Protein AF-A0A915E826-F1 (afdb_monomer_lite)

Organism: NCBI:txid166011

Secondary structure (DSSP, 8-state):
----EEPPHHHHTT--B-TTS-B-SSS-PPP---EES--PPP-STTPPP--S----S-S-----TT--HHHHHHHHHHHHHHHHHHHTTS-GGG--------SS--HHHHHHHHH-

Radius of gyration: 16.96 Å; chains: 1; bounding box: 41×41×36 Å

pLDDT: mean 70.07, std 10.96, range [29.59, 84.31]

Structure (mmCIF, N/CA/C/O backbone):
data_AF-A0A915E826-F1
#
_entry.id   AF-A0A915E826-F1
#
loop_
_atom_site.group_PDB
_atom_site.id
_atom_site.type_symbol
_atom_site.label_atom_id
_atom_site.label_alt_id
_atom_site.label_comp_id
_atom_site.label_asym_id
_atom_site.label_entity_id
_atom_site.label_seq_id
_atom_site.pdbx_PDB_ins_code
_atom_site.Cartn_x
_atom_site.Cartn_y
_atom_site.Cartn_z
_atom_site.occupancy
_atom_site.B_iso_or_equiv
_atom_site.auth_seq_id
_atom_site.auth_comp_id
_atom_site.auth_asym_id
_atom_site.auth_atom_id
_atom_site.pdbx_PDB_model_num
ATOM 1 N N . MET A 1 1 ? -15.838 -27.655 -3.872 1.00 32.34 1 MET A N 1
ATOM 2 C CA . MET A 1 1 ? -14.452 -27.169 -4.038 1.00 32.34 1 MET A CA 1
ATOM 3 C C . MET A 1 1 ? -14.547 -25.826 -4.749 1.00 32.34 1 MET A C 1
ATOM 5 O O . MET A 1 1 ? -14.553 -25.773 -5.967 1.00 32.34 1 MET A O 1
ATOM 9 N N . SER A 1 2 ? -14.856 -24.771 -3.996 1.00 29.59 2 SER A N 1
ATOM 10 C CA . SER A 1 2 ? -15.173 -23.443 -4.530 1.00 29.59 2 SER A CA 1
ATOM 11 C C . SER A 1 2 ? -13.877 -22.692 -4.825 1.00 29.59 2 SER A C 1
ATOM 13 O O . SER A 1 2 ? -13.168 -22.317 -3.892 1.00 29.59 2 SER A O 1
ATOM 15 N N . GLU A 1 3 ? -13.552 -22.513 -6.105 1.00 44.75 3 GLU A N 1
ATOM 16 C CA . GLU A 1 3 ? -12.422 -21.686 -6.533 1.00 44.75 3 GLU A CA 1
ATOM 17 C C . GLU A 1 3 ? -12.616 -20.257 -5.992 1.00 44.75 3 GLU A C 1
ATOM 19 O O . GLU A 1 3 ? -13.632 -19.613 -6.259 1.00 44.75 3 GLU A O 1
ATOM 24 N N . LEU A 1 4 ? -11.663 -19.768 -5.191 1.00 49.94 4 LEU A N 1
ATOM 25 C CA . LEU A 1 4 ? -11.646 -18.381 -4.730 1.00 49.94 4 LEU A CA 1
ATOM 26 C C . LEU A 1 4 ? -11.562 -17.455 -5.954 1.00 49.94 4 LEU A C 1
ATOM 28 O O . LEU A 1 4 ? -10.592 -17.508 -6.710 1.00 49.94 4 LEU A O 1
ATOM 32 N N . CYS A 1 5 ? -12.586 -16.623 -6.143 1.00 49.25 5 CYS A N 1
ATOM 33 C CA . CYS A 1 5 ? -12.652 -15.611 -7.193 1.00 49.25 5 CYS A CA 1
ATOM 34 C C . CYS A 1 5 ? -12.432 -14.224 -6.590 1.00 49.25 5 CYS A C 1
ATOM 36 O O . CYS A 1 5 ? -13.205 -13.800 -5.736 1.00 49.25 5 CYS A O 1
ATOM 38 N N . LEU A 1 6 ? -11.400 -13.512 -7.046 1.00 58.00 6 LEU A N 1
ATOM 39 C CA . LEU A 1 6 ? -11.153 -12.111 -6.687 1.00 58.00 6 LEU A CA 1
ATOM 40 C C . LEU A 1 6 ? -11.732 -11.172 -7.749 1.00 58.00 6 LEU A C 1
ATOM 42 O O . LEU A 1 6 ? -11.615 -11.463 -8.936 1.00 58.00 6 LEU A O 1
ATOM 46 N N . CYS A 1 7 ? -12.311 -10.051 -7.303 1.00 57.44 7 CYS A N 1
ATOM 47 C CA . CYS A 1 7 ? -12.860 -8.972 -8.132 1.00 57.44 7 CYS A CA 1
ATOM 48 C C . CYS A 1 7 ? -11.803 -8.327 -9.057 1.00 57.44 7 CYS A C 1
ATOM 50 O O . CYS A 1 7 ? -10.611 -8.320 -8.748 1.00 57.44 7 CYS A O 1
ATOM 52 N N . CYS A 1 8 ? -12.243 -7.719 -10.168 1.00 59.91 8 CYS A N 1
ATOM 53 C CA . CYS A 1 8 ? -11.357 -7.024 -11.109 1.00 59.91 8 CYS A CA 1
ATOM 54 C C . CYS A 1 8 ? -10.605 -5.868 -10.429 1.00 59.91 8 CYS A C 1
ATOM 56 O O . CYS A 1 8 ? -11.210 -4.996 -9.801 1.00 59.91 8 CYS A O 1
ATOM 58 N N . TRP A 1 9 ? -9.277 -5.847 -10.591 1.00 59.69 9 TRP A N 1
ATOM 59 C CA . TRP A 1 9 ? -8.369 -4.945 -9.874 1.00 59.69 9 TRP A CA 1
ATOM 60 C C . TRP A 1 9 ? -8.685 -3.458 -10.084 1.00 59.69 9 TRP A C 1
ATOM 62 O O . TRP A 1 9 ? -8.557 -2.664 -9.155 1.00 59.69 9 TRP A O 1
ATOM 72 N N . ARG A 1 10 ? -9.178 -3.082 -11.270 1.00 69.31 10 ARG A N 1
ATOM 73 C CA . ARG A 1 10 ? -9.495 -1.688 -11.612 1.00 69.31 10 ARG A CA 1
ATOM 74 C C . ARG A 1 10 ? -10.655 -1.130 -10.783 1.00 69.31 10 ARG A C 1
ATOM 76 O O . ARG A 1 10 ? -10.676 0.049 -10.460 1.00 69.31 10 ARG A O 1
ATOM 83 N N . SER A 1 11 ? -11.598 -1.984 -10.386 1.00 70.62 11 SER A N 1
ATOM 84 C CA . SER A 1 11 ? -12.740 -1.608 -9.542 1.00 70.62 11 SER A CA 1
ATOM 85 C C . SER A 1 11 ? -12.407 -1.578 -8.045 1.00 70.62 11 SER A C 1
ATOM 87 O O . SER A 1 11 ? -13.208 -1.065 -7.258 1.00 70.62 11 SER A O 1
ATOM 89 N N . LEU A 1 12 ? -11.252 -2.130 -7.658 1.00 72.81 12 LEU A N 1
ATOM 90 C CA . LEU A 1 12 ? -10.749 -2.191 -6.281 1.00 72.81 12 LEU A CA 1
ATOM 91 C C . LEU A 1 12 ? -9.830 -1.015 -5.928 1.00 72.81 12 LEU A C 1
ATOM 93 O O . LEU A 1 12 ? -9.495 -0.839 -4.757 1.00 72.81 12 LEU A O 1
ATOM 97 N N . LEU A 1 13 ? -9.430 -0.206 -6.913 1.00 75.62 13 LEU A N 1
ATOM 98 C CA . LEU A 1 13 ? -8.627 0.993 -6.691 1.00 75.62 13 LEU A CA 1
ATOM 99 C C . LEU A 1 13 ? -9.317 1.921 -5.680 1.00 75.62 13 LEU A C 1
ATOM 101 O O . LEU A 1 13 ? -10.495 2.247 -5.817 1.00 75.62 13 LEU A O 1
ATOM 105 N N . GLY A 1 14 ? -8.582 2.314 -4.637 1.00 76.19 14 GLY A N 1
ATOM 106 C CA . GLY A 1 14 ? -9.081 3.197 -3.576 1.00 76.19 14 GLY A CA 1
ATOM 107 C C . GLY A 1 14 ? -10.098 2.566 -2.614 1.00 76.19 14 GLY A C 1
ATOM 108 O O . GLY A 1 14 ? -10.641 3.276 -1.765 1.00 76.19 14 GLY A O 1
ATOM 109 N N . ARG A 1 15 ? -10.361 1.256 -2.720 1.00 81.25 15 ARG A N 1
ATOM 110 C CA . ARG A 1 15 ? -11.246 0.524 -1.806 1.00 81.25 15 ARG A CA 1
ATOM 111 C C . ARG A 1 15 ? -10.464 -0.319 -0.814 1.00 81.25 15 ARG A C 1
ATOM 113 O O . ARG A 1 15 ? -9.344 -0.756 -1.075 1.00 81.25 15 ARG A O 1
ATOM 120 N N . VAL A 1 16 ? -11.103 -0.607 0.314 1.00 80.81 16 VAL A N 1
ATOM 121 C CA . VAL A 1 16 ? -10.589 -1.563 1.298 1.00 80.81 16 VAL A CA 1
ATOM 122 C C . VAL A 1 16 ? -11.358 -2.861 1.140 1.00 80.81 16 VAL A C 1
ATOM 124 O O . VAL A 1 16 ? -12.579 -2.880 1.297 1.00 80.81 16 VAL A O 1
ATOM 127 N N . VAL A 1 17 ? -10.648 -3.945 0.832 1.00 79.88 17 VAL A N 1
ATOM 128 C CA . VAL A 1 17 ? -11.252 -5.259 0.592 1.00 79.88 17 VAL A CA 1
ATOM 129 C C . VAL A 1 17 ? -10.645 -6.340 1.470 1.00 79.88 17 VAL A C 1
ATOM 131 O O . VAL A 1 17 ? -9.460 -6.306 1.805 1.00 79.88 17 VAL A O 1
ATOM 134 N N . ASP A 1 18 ? -11.480 -7.306 1.837 1.00 80.75 18 ASP A N 1
ATOM 135 C CA . ASP A 1 18 ? -11.055 -8.528 2.512 1.00 80.75 18 ASP A CA 1
ATOM 136 C C . ASP A 1 18 ? -10.368 -9.504 1.533 1.00 80.75 18 ASP A C 1
ATOM 138 O O . ASP A 1 18 ? -10.412 -9.332 0.314 1.00 80.75 18 ASP A O 1
ATOM 142 N N . ALA A 1 19 ? -9.755 -10.567 2.057 1.00 73.81 19 ALA A N 1
ATOM 143 C CA . ALA A 1 19 ? -9.079 -11.613 1.291 1.00 73.81 19 ALA A CA 1
ATOM 144 C C . ALA A 1 19 ? -9.983 -12.313 0.257 1.00 73.81 19 ALA A C 1
ATOM 146 O O . ALA A 1 19 ? -9.476 -12.870 -0.714 1.00 73.81 19 ALA A O 1
ATOM 147 N N . LEU A 1 20 ? -11.304 -12.270 0.456 1.00 71.00 20 LEU A N 1
ATOM 148 C CA . LEU A 1 20 ? -12.313 -12.798 -0.467 1.00 71.00 20 LEU A CA 1
ATOM 149 C C . LEU A 1 20 ? -12.776 -11.776 -1.522 1.00 71.00 20 LEU A C 1
ATOM 151 O O . LEU A 1 20 ? -13.649 -12.082 -2.324 1.00 71.00 20 LEU A O 1
ATOM 155 N N . GLY A 1 21 ? -12.238 -10.552 -1.517 1.00 70.75 21 GLY A N 1
ATOM 156 C CA . GLY A 1 21 ? -12.641 -9.481 -2.436 1.00 70.75 21 GLY A CA 1
ATOM 157 C C . GLY A 1 21 ? -13.907 -8.724 -2.023 1.00 70.75 21 GLY A C 1
ATOM 158 O O . GLY A 1 21 ? -14.370 -7.865 -2.773 1.00 70.75 21 GLY A O 1
ATOM 159 N N . ASN A 1 22 ? -14.451 -9.000 -0.835 1.00 77.00 22 ASN A N 1
ATOM 160 C CA . ASN A 1 22 ? -15.600 -8.276 -0.293 1.00 77.00 22 ASN A CA 1
ATOM 161 C C . ASN A 1 22 ? -15.167 -6.888 0.215 1.00 77.00 22 ASN A C 1
ATOM 163 O O . ASN A 1 22 ? -14.225 -6.814 1.014 1.00 77.00 22 ASN A O 1
ATOM 167 N N . PRO A 1 23 ? -15.829 -5.796 -0.208 1.00 77.06 23 PRO A N 1
ATOM 168 C CA . PRO A 1 23 ? -15.526 -4.459 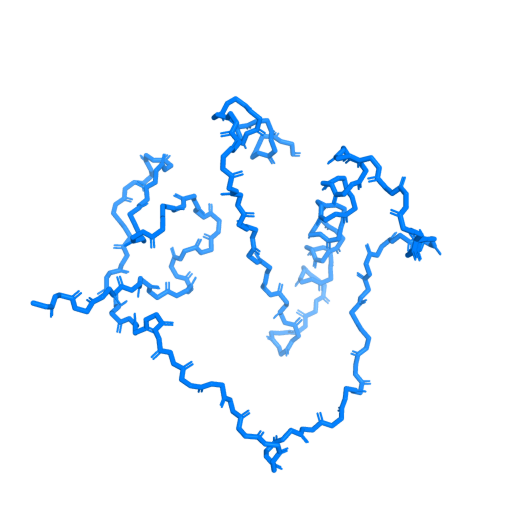0.287 1.00 77.06 23 PRO A CA 1
ATOM 169 C C . PRO A 1 23 ? -15.915 -4.321 1.764 1.00 77.06 23 PRO A C 1
ATOM 171 O O . PRO A 1 23 ? -17.028 -4.660 2.159 1.00 77.06 23 PRO A O 1
ATOM 174 N N . ILE A 1 24 ? -14.989 -3.813 2.580 1.00 81.00 24 ILE A N 1
ATOM 175 C CA . ILE A 1 24 ? -15.192 -3.528 4.014 1.00 81.00 24 ILE A CA 1
ATOM 176 C C . ILE A 1 24 ? -15.269 -2.021 4.304 1.00 81.00 24 ILE A C 1
ATOM 178 O O . ILE A 1 24 ? -15.328 -1.610 5.459 1.00 81.00 24 ILE A O 1
ATOM 182 N N . ASP A 1 25 ? -15.255 -1.201 3.254 1.00 74.75 25 ASP A N 1
ATOM 183 C CA . ASP A 1 25 ? -15.243 0.262 3.294 1.00 74.75 25 ASP A CA 1
ATOM 184 C C . ASP A 1 25 ? -16.643 0.897 3.380 1.00 74.75 25 ASP A C 1
ATOM 186 O O . ASP A 1 25 ? -16.751 2.109 3.547 1.00 74.75 25 ASP A O 1
ATOM 190 N N . GLY A 1 26 ? -17.717 0.105 3.275 1.00 73.44 26 GLY A N 1
ATOM 191 C CA . GLY A 1 26 ? -19.100 0.592 3.348 1.00 73.44 26 GLY A CA 1
ATOM 192 C C . GLY A 1 26 ? -19.543 1.436 2.144 1.00 73.44 26 GLY A C 1
ATOM 193 O O . GLY A 1 26 ? -20.635 1.996 2.169 1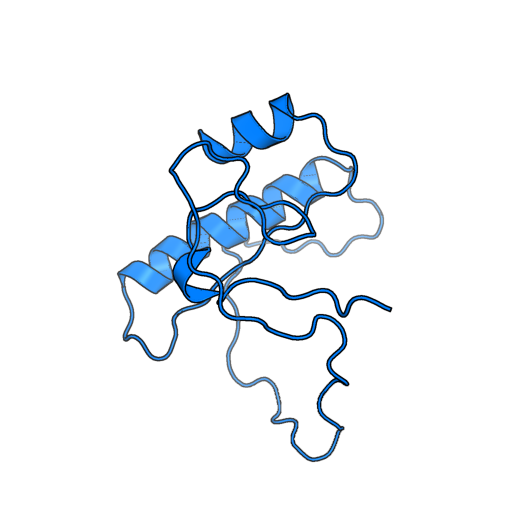.00 73.44 26 GLY A O 1
ATOM 194 N N . LYS A 1 27 ? -18.736 1.515 1.075 1.00 71.94 27 LYS A N 1
ATOM 195 C CA . LYS A 1 27 ? -18.967 2.367 -0.111 1.00 71.94 27 LYS A CA 1
ATOM 196 C C . LYS A 1 27 ? -19.758 1.671 -1.240 1.00 71.94 27 LYS A C 1
ATOM 198 O O . LYS A 1 27 ? -19.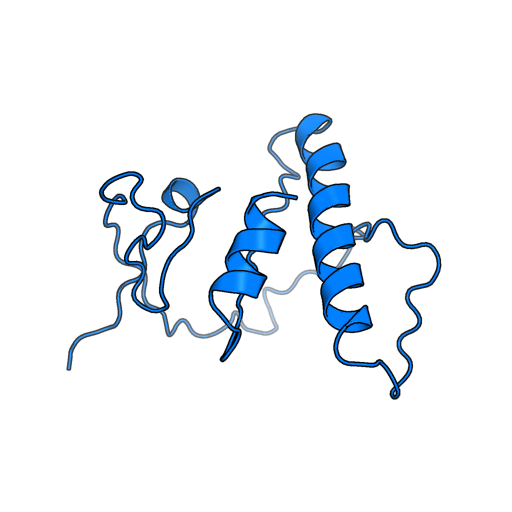705 2.103 -2.389 1.00 71.94 27 LYS A O 1
ATOM 203 N N . GLY A 1 28 ? -20.497 0.601 -0.929 1.00 67.88 28 GLY A N 1
ATOM 204 C CA . GLY A 1 28 ? -21.319 -0.170 -1.880 1.00 67.88 28 GLY A CA 1
ATOM 205 C C . GLY A 1 28 ? -20.608 -1.369 -2.530 1.00 67.88 28 GLY A C 1
ATOM 206 O O . GLY A 1 28 ? -19.416 -1.597 -2.318 1.00 67.88 28 GLY A O 1
ATOM 207 N N . SER A 1 29 ? -21.342 -2.169 -3.318 1.00 63.84 29 SER A N 1
ATOM 208 C CA . SER A 1 29 ? -20.823 -3.412 -3.916 1.00 63.84 29 SER A CA 1
ATOM 209 C C . SER A 1 29 ? -19.760 -3.149 -4.991 1.00 63.84 29 SER A C 1
ATOM 211 O O . SER A 1 29 ? -19.897 -2.249 -5.822 1.00 63.84 29 SER A O 1
ATOM 213 N N . GLY A 1 30 ? -18.687 -3.942 -4.986 1.00 60.81 30 GLY A N 1
ATOM 214 C CA . GLY A 1 30 ? -17.678 -3.955 -6.049 1.00 60.81 30 GLY A CA 1
ATOM 215 C C . GLY A 1 30 ? -18.135 -4.793 -7.247 1.00 60.81 30 GLY A C 1
ATOM 216 O O . GLY A 1 30 ? -18.912 -5.728 -7.090 1.00 60.81 30 GLY A O 1
ATOM 217 N N . TYR A 1 31 ? -17.660 -4.467 -8.451 1.00 57.16 31 TYR A N 1
ATOM 218 C CA . TYR A 1 31 ? -17.941 -5.265 -9.648 1.00 57.16 31 TYR A CA 1
ATOM 219 C C . TYR A 1 31 ? -17.291 -6.655 -9.546 1.00 57.16 31 TYR A C 1
ATOM 221 O O . TYR A 1 31 ? -16.083 -6.778 -9.325 1.00 57.16 31 TYR A O 1
ATOM 229 N N . HIS A 1 32 ? -18.094 -7.701 -9.747 1.00 58.81 32 HIS A N 1
ATOM 230 C CA . HIS A 1 32 ? -17.670 -9.096 -9.667 1.00 58.81 32 HIS A CA 1
ATOM 231 C C . HIS A 1 32 ? -17.218 -9.603 -11.039 1.00 58.81 32 HIS A C 1
ATOM 233 O O . HIS A 1 32 ? -18.003 -10.124 -11.824 1.00 58.81 32 HIS A O 1
ATOM 239 N N . GLN A 1 33 ? -15.930 -9.459 -11.331 1.00 59.84 33 GLN A N 1
ATOM 240 C CA . GLN A 1 33 ? -15.263 -10.282 -12.339 1.00 59.84 33 GLN A CA 1
ATOM 241 C C . GLN A 1 33 ? -14.349 -11.250 -11.606 1.00 59.84 33 GLN A C 1
ATOM 243 O O . GLN A 1 33 ? -13.576 -10.823 -10.760 1.00 59.84 33 GLN A O 1
ATOM 248 N N . ALA A 1 34 ? -14.486 -12.534 -11.909 1.00 64.19 34 ALA A N 1
ATOM 249 C CA . ALA A 1 34 ? -13.810 -13.627 -11.235 1.00 64.19 34 ALA A CA 1
ATOM 250 C C . ALA A 1 34 ? -12.400 -13.851 -11.801 1.00 64.19 34 ALA A C 1
ATOM 252 O O . ALA A 1 34 ? -12.255 -14.321 -12.928 1.00 64.19 34 ALA A O 1
ATOM 253 N N . PHE A 1 35 ? -11.365 -13.565 -11.009 1.00 66.44 35 PHE A N 1
ATOM 254 C CA . PHE A 1 35 ? -10.000 -14.026 -11.271 1.00 66.44 35 PHE A CA 1
ATOM 255 C C . PHE A 1 35 ? -9.586 -15.122 -10.290 1.00 66.44 35 PHE A C 1
ATOM 257 O O . PHE A 1 35 ? -9.852 -15.032 -9.090 1.00 66.44 35 PHE A O 1
ATOM 264 N N . ARG A 1 36 ? -8.891 -16.142 -10.806 1.00 69.25 36 ARG A N 1
ATOM 265 C CA . ARG A 1 36 ? -8.309 -17.217 -9.993 1.00 69.25 36 ARG A CA 1
ATOM 266 C C . ARG A 1 36 ? -7.158 -16.671 -9.149 1.00 69.25 36 ARG A C 1
ATOM 268 O O . ARG A 1 36 ? -6.270 -16.011 -9.680 1.00 69.25 36 ARG A O 1
ATOM 275 N N . VAL A 1 37 ? -7.159 -16.977 -7.850 1.00 71.81 37 VAL A N 1
ATOM 276 C CA . VAL A 1 37 ? -6.068 -16.593 -6.929 1.00 71.81 37 VAL A CA 1
ATOM 277 C C . VAL A 1 37 ? -4.790 -17.388 -7.209 1.00 71.81 37 VAL A C 1
ATOM 279 O O . VAL A 1 37 ? -3.683 -16.864 -7.102 1.00 71.81 37 VAL A O 1
ATOM 282 N N . GLU A 1 38 ? -4.936 -18.652 -7.598 1.00 73.81 38 GLU A N 1
ATOM 283 C CA . GLU A 1 38 ? -3.820 -19.553 -7.872 1.00 73.81 38 GLU A CA 1
ATOM 284 C C . GLU A 1 38 ? -3.489 -19.550 -9.368 1.00 73.81 38 GLU A C 1
ATOM 286 O O . GLU A 1 38 ? -3.949 -20.391 -10.139 1.00 73.81 38 GLU A O 1
ATOM 291 N N . VAL A 1 39 ? -2.688 -18.572 -9.794 1.00 78.44 39 VAL A N 1
ATOM 292 C CA . VAL A 1 39 ? -2.107 -18.535 -11.143 1.00 78.44 39 VAL A CA 1
ATOM 293 C C . VAL A 1 39 ? -0.626 -18.872 -11.045 1.00 78.44 39 VAL A C 1
ATOM 295 O O . VAL A 1 39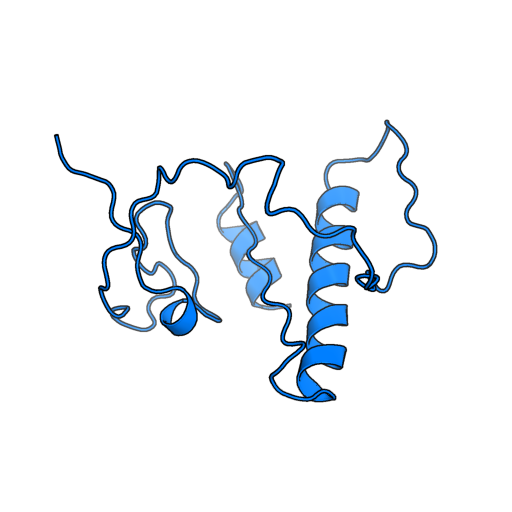 ? 0.118 -18.266 -10.273 1.00 78.44 39 VAL A O 1
ATOM 298 N N . LYS A 1 40 ? -0.177 -19.850 -11.838 1.00 76.31 40 LYS A N 1
ATOM 299 C CA . LYS A 1 40 ? 1.242 -20.210 -11.902 1.00 76.31 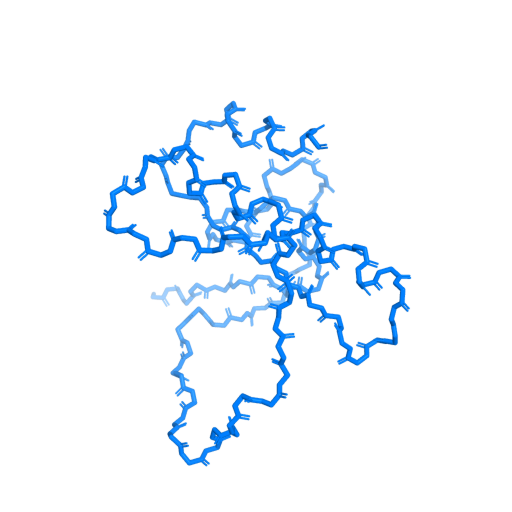40 LYS A CA 1
ATOM 300 C C . LYS A 1 40 ? 2.038 -19.019 -12.439 1.00 76.31 40 LYS A C 1
ATOM 302 O O . LYS A 1 40 ? 1.704 -18.466 -13.484 1.00 76.31 40 LYS A O 1
ATOM 307 N N . ALA A 1 41 ? 3.094 -18.639 -11.722 1.00 77.06 41 ALA A N 1
ATOM 308 C CA . ALA A 1 41 ? 3.962 -17.540 -12.125 1.00 77.06 41 ALA A CA 1
ATOM 309 C C . ALA A 1 41 ? 4.557 -17.775 -13.531 1.00 77.06 41 ALA A C 1
ATOM 311 O O . ALA A 1 41 ? 4.828 -18.927 -13.896 1.00 77.06 41 ALA A O 1
ATOM 312 N N . PRO A 1 42 ? 4.811 -16.705 -14.307 1.00 77.56 42 PRO A N 1
ATOM 313 C CA . PRO A 1 42 ? 5.446 -16.825 -15.612 1.00 77.56 42 PRO A CA 1
ATOM 314 C C . PRO A 1 42 ? 6.837 -17.460 -15.476 1.00 77.56 42 PRO A C 1
ATOM 316 O O . PRO A 1 42 ? 7.597 -17.160 -14.541 1.00 77.56 42 PRO A O 1
ATOM 319 N N . GLY A 1 43 ? 7.153 -18.351 -16.422 1.00 79.06 43 GLY A N 1
ATOM 320 C CA . GLY A 1 43 ? 8.436 -19.052 -16.500 1.00 79.06 43 GLY A CA 1
ATOM 321 C C . GLY A 1 43 ? 9.630 -18.105 -16.672 1.00 79.06 43 GLY A C 1
ATOM 322 O O . GLY A 1 43 ? 9.482 -16.886 -16.708 1.00 79.06 43 GLY A O 1
ATOM 323 N N . ILE A 1 44 ? 10.839 -18.658 -16.774 1.00 76.06 44 ILE A N 1
ATOM 324 C CA . ILE A 1 44 ? 12.078 -17.862 -16.883 1.00 76.06 44 ILE A CA 1
ATOM 325 C C . ILE A 1 44 ? 12.208 -17.209 -18.270 1.00 76.06 44 ILE A C 1
ATOM 327 O O . ILE A 1 44 ? 12.593 -16.050 -18.365 1.00 76.06 44 ILE A O 1
ATOM 331 N N . ILE A 1 45 ? 11.820 -17.926 -19.329 1.00 76.31 45 ILE A N 1
ATOM 332 C CA . ILE A 1 45 ? 11.972 -17.520 -20.738 1.00 76.31 45 ILE A CA 1
ATOM 333 C C . ILE A 1 45 ? 11.295 -16.171 -21.080 1.00 76.31 45 ILE A C 1
ATOM 335 O O . ILE A 1 45 ? 11.932 -15.365 -21.751 1.00 76.31 45 ILE A O 1
ATOM 339 N N . PRO A 1 46 ? 10.062 -15.854 -20.627 1.00 81.56 46 PRO A N 1
ATOM 340 C CA . PRO A 1 46 ? 9.425 -14.567 -20.934 1.00 81.56 46 PRO A CA 1
ATOM 341 C C . PRO A 1 46 ? 9.903 -13.383 -20.072 1.00 81.56 46 PRO A C 1
ATOM 343 O O . PRO A 1 46 ? 9.353 -12.289 -20.195 1.00 81.56 46 PRO A O 1
ATOM 346 N N . ARG A 1 47 ? 10.870 -13.558 -19.160 1.00 80.12 47 ARG A N 1
ATOM 347 C CA . ARG A 1 47 ? 11.303 -12.467 -18.272 1.00 80.12 47 ARG A CA 1
ATOM 348 C C . ARG A 1 47 ? 12.247 -11.525 -19.009 1.00 80.12 47 ARG A C 1
ATOM 350 O O . ARG A 1 47 ? 13.341 -11.908 -19.406 1.00 80.12 47 ARG A O 1
ATOM 357 N N . ILE A 1 48 ? 11.845 -10.266 -19.126 1.00 78.56 48 ILE A N 1
ATOM 358 C CA . ILE A 1 48 ? 12.747 -9.175 -19.498 1.00 78.56 48 ILE A CA 1
ATOM 359 C C . ILE A 1 48 ? 13.537 -8.711 -18.268 1.00 78.56 48 ILE A C 1
ATOM 361 O O . ILE A 1 48 ? 13.027 -8.724 -17.147 1.00 78.56 48 ILE A O 1
ATOM 365 N N . GLY A 1 49 ? 14.793 -8.304 -18.469 1.00 73.69 49 GLY A N 1
ATOM 366 C CA . GLY A 1 49 ? 15.584 -7.670 -17.412 1.00 73.69 49 GLY A CA 1
ATOM 367 C C . GLY A 1 49 ? 14.933 -6.367 -16.937 1.00 73.69 49 GLY A C 1
ATOM 368 O O . GLY A 1 49 ? 14.335 -5.647 -17.738 1.00 73.69 49 GLY A O 1
ATOM 369 N N . VAL A 1 50 ? 15.051 -6.059 -15.643 1.00 76.69 50 VAL A N 1
ATOM 370 C CA . VAL A 1 50 ? 14.525 -4.814 -15.061 1.00 76.69 50 VAL A CA 1
ATOM 371 C C . VAL A 1 50 ? 15.319 -3.636 -15.630 1.00 76.69 50 VAL A C 1
ATOM 373 O O . VAL A 1 50 ? 16.508 -3.504 -15.354 1.00 76.69 50 VAL A O 1
ATOM 376 N N . ARG A 1 51 ? 14.677 -2.805 -16.458 1.00 77.25 51 ARG A N 1
ATOM 377 C CA . ARG A 1 51 ? 15.300 -1.628 -17.098 1.00 77.25 51 ARG A CA 1
ATOM 378 C C . ARG A 1 51 ? 14.859 -0.299 -16.493 1.00 77.25 51 ARG A C 1
ATOM 380 O O . ARG A 1 51 ? 15.494 0.717 -16.750 1.00 77.25 51 ARG A O 1
ATOM 387 N N . GLU A 1 52 ? 13.797 -0.304 -15.695 1.00 78.69 52 GLU A N 1
ATOM 388 C CA . GLU A 1 52 ? 13.197 0.909 -15.147 1.00 78.69 52 GLU A CA 1
ATOM 389 C C . GLU A 1 52 ? 13.260 0.891 -13.614 1.00 78.69 52 GLU A C 1
ATOM 391 O O . GLU A 1 52 ? 12.808 -0.078 -12.995 1.00 78.69 52 GLU A O 1
ATOM 396 N N . PRO A 1 53 ? 13.839 1.927 -12.981 1.00 76.12 53 PRO A N 1
ATOM 397 C CA . PRO A 1 53 ? 13.882 2.020 -11.531 1.00 76.12 53 PRO A CA 1
ATOM 398 C C . PRO A 1 53 ? 12.523 2.456 -10.970 1.00 76.12 53 PRO A C 1
ATOM 400 O O . PRO A 1 53 ? 11.900 3.393 -11.467 1.00 76.12 53 PRO A O 1
ATOM 403 N N . MET A 1 54 ? 12.098 1.826 -9.875 1.00 76.62 54 MET A N 1
ATOM 404 C CA . MET A 1 54 ? 10.974 2.299 -9.067 1.00 76.62 54 MET A CA 1
ATOM 405 C C . MET A 1 54 ? 11.498 3.240 -7.975 1.00 76.62 54 MET A C 1
ATOM 407 O O . MET A 1 54 ? 12.319 2.847 -7.147 1.00 76.62 54 MET A O 1
ATOM 411 N N . LEU A 1 55 ? 11.027 4.487 -7.967 1.00 78.12 55 LEU A N 1
ATOM 412 C CA . LEU A 1 55 ? 11.511 5.520 -7.049 1.00 78.12 55 LEU A CA 1
ATOM 413 C C . LEU A 1 55 ? 10.805 5.431 -5.697 1.00 78.12 55 LEU A C 1
ATOM 415 O O . LEU A 1 55 ? 9.647 5.782 -5.604 1.00 78.12 55 LEU A O 1
ATOM 419 N N . THR A 1 56 ? 11.464 5.018 -4.623 1.00 73.00 56 THR A N 1
ATOM 420 C CA . THR A 1 56 ? 10.808 4.871 -3.305 1.00 73.00 56 THR A CA 1
ATOM 421 C C . THR A 1 56 ? 10.643 6.180 -2.522 1.00 73.00 56 THR A C 1
ATOM 423 O O . THR A 1 56 ? 10.021 6.176 -1.467 1.00 73.00 56 THR A O 1
ATOM 426 N N . GLY A 1 57 ? 11.223 7.293 -2.988 1.00 71.56 57 GLY A N 1
ATOM 427 C CA . GLY A 1 57 ? 11.158 8.600 -2.313 1.00 71.56 57 GLY A CA 1
ATOM 428 C C . GLY A 1 57 ? 12.046 8.733 -1.067 1.00 71.56 57 GLY A C 1
ATOM 429 O O . GLY A 1 57 ? 12.196 9.830 -0.535 1.00 71.56 57 GLY A O 1
ATOM 430 N N . VAL A 1 58 ? 12.695 7.650 -0.627 1.00 71.69 58 VAL A N 1
ATOM 431 C CA . VAL A 1 58 ? 13.565 7.625 0.558 1.00 71.69 58 VAL A CA 1
ATOM 432 C C . VAL A 1 58 ? 15.030 7.550 0.124 1.00 71.69 58 VAL A C 1
ATOM 434 O O . VAL A 1 58 ? 15.445 6.599 -0.535 1.00 71.69 58 VAL A O 1
ATOM 437 N N . LYS A 1 59 ? 15.838 8.545 0.520 1.00 60.53 59 LYS A N 1
ATOM 438 C CA . LYS A 1 59 ? 17.266 8.650 0.147 1.00 60.53 59 LYS A CA 1
ATOM 439 C C . LYS A 1 59 ? 18.135 7.527 0.730 1.00 60.53 59 LYS A C 1
ATOM 441 O O . LYS A 1 59 ? 19.163 7.189 0.155 1.00 60.53 59 LYS A O 1
ATOM 446 N N . ALA A 1 60 ? 17.729 6.951 1.859 1.00 57.75 60 ALA A N 1
ATOM 447 C CA . ALA A 1 60 ? 18.432 5.861 2.522 1.00 57.75 60 ALA A CA 1
ATOM 448 C C . ALA A 1 60 ? 17.506 4.647 2.651 1.00 57.75 60 ALA A C 1
ATOM 450 O O . ALA A 1 60 ? 16.769 4.512 3.625 1.00 57.75 60 ALA A O 1
ATOM 451 N N . LEU A 1 61 ? 17.548 3.749 1.666 1.00 58.75 61 LEU A N 1
ATOM 452 C CA . LEU A 1 61 ? 16.971 2.416 1.807 1.00 58.75 61 LEU A CA 1
ATOM 453 C C . LEU A 1 61 ? 17.971 1.556 2.592 1.00 58.75 61 LEU A C 1
ATOM 455 O O . LEU A 1 61 ? 18.753 0.798 2.021 1.00 58.75 61 LEU A O 1
ATOM 459 N N . THR A 1 62 ? 18.017 1.725 3.911 1.00 50.19 62 THR A N 1
ATOM 460 C CA . THR A 1 62 ? 18.875 0.906 4.769 1.00 50.19 62 THR A CA 1
ATOM 461 C C . THR A 1 62 ? 18.255 -0.486 4.910 1.00 50.19 62 THR A C 1
ATOM 463 O O . THR A 1 62 ? 17.470 -0.765 5.812 1.00 50.19 62 THR A O 1
ATOM 466 N N . LEU A 1 63 ? 18.614 -1.385 3.989 1.00 52.44 63 LEU A N 1
ATOM 467 C CA . LEU A 1 63 ? 18.314 -2.824 4.021 1.00 52.44 63 LEU A CA 1
ATOM 468 C C . LEU A 1 63 ? 19.120 -3.537 5.129 1.00 52.44 63 LEU A C 1
ATOM 470 O O . LEU A 1 63 ? 19.852 -4.489 4.878 1.00 52.44 63 LEU A O 1
ATOM 474 N N . GLY A 1 64 ? 19.029 -3.046 6.365 1.00 51.09 64 GLY A N 1
ATOM 475 C CA . GLY A 1 64 ? 19.630 -3.672 7.538 1.00 51.09 64 GLY A CA 1
ATOM 476 C C . GLY A 1 64 ? 18.682 -4.691 8.169 1.00 51.09 64 GLY A C 1
ATOM 477 O O . GLY A 1 64 ? 17.479 -4.460 8.280 1.00 51.09 64 GLY A O 1
ATOM 478 N N . THR A 1 65 ? 19.228 -5.803 8.656 1.00 55.75 65 THR A N 1
ATOM 479 C CA . THR A 1 65 ? 18.506 -6.923 9.291 1.00 55.75 65 THR A CA 1
ATOM 480 C C . THR A 1 65 ? 17.703 -6.553 10.550 1.00 55.75 65 THR A C 1
ATOM 482 O O . THR A 1 65 ? 16.907 -7.360 11.026 1.00 55.75 65 THR A O 1
ATOM 485 N N . ASN A 1 66 ? 17.842 -5.328 11.068 1.00 52.56 66 ASN A N 1
ATOM 486 C CA . ASN A 1 66 ? 17.431 -4.952 12.426 1.00 52.56 66 ASN A CA 1
ATOM 487 C C . ASN A 1 66 ? 16.307 -3.891 12.455 1.00 52.56 66 ASN A C 1
ATOM 489 O O . ASN A 1 66 ? 16.216 -3.091 13.382 1.00 52.56 66 ASN A O 1
ATOM 493 N N . TRP A 1 67 ? 15.458 -3.843 11.428 1.00 57.09 67 TRP A N 1
ATOM 494 C CA . TRP A 1 67 ? 14.317 -2.927 11.348 1.00 57.09 67 TRP A CA 1
ATOM 495 C C . TRP A 1 67 ? 13.193 -3.261 12.350 1.00 57.09 67 TRP A C 1
ATOM 497 O O . TRP A 1 67 ? 12.602 -4.348 12.338 1.00 57.09 67 TRP A O 1
ATOM 507 N N . THR A 1 68 ? 12.849 -2.286 13.192 1.00 59.12 68 THR A N 1
ATOM 508 C CA . THR A 1 68 ? 11.684 -2.308 14.086 1.00 59.12 68 THR A CA 1
ATOM 509 C C . THR A 1 68 ? 10.383 -2.291 13.285 1.00 59.12 68 THR A C 1
ATOM 511 O O . THR A 1 68 ? 10.286 -1.675 12.225 1.00 59.12 68 THR A O 1
ATOM 514 N N . TRP A 1 69 ? 9.362 -2.990 13.791 1.00 55.16 69 TRP A N 1
ATOM 515 C CA . TRP A 1 69 ? 8.072 -3.236 13.124 1.00 55.16 69 TRP A CA 1
ATOM 516 C C . TRP A 1 69 ? 7.338 -1.974 12.622 1.00 55.16 69 TRP A C 1
ATOM 518 O O . TRP A 1 69 ? 6.549 -2.056 11.679 1.00 55.16 69 TRP A O 1
ATOM 528 N N . THR A 1 70 ? 7.636 -0.810 13.196 1.00 63.53 70 THR A N 1
ATOM 529 C CA . THR A 1 70 ? 7.100 0.506 12.816 1.00 63.53 70 THR A CA 1
ATOM 530 C C . THR A 1 70 ? 7.806 1.121 11.607 1.00 63.53 70 THR A C 1
ATOM 532 O O . THR A 1 70 ? 7.131 1.571 10.682 1.00 63.53 70 THR A O 1
ATOM 535 N N . ALA A 1 71 ? 9.140 1.060 11.541 1.00 67.81 71 ALA A N 1
ATOM 536 C CA . ALA A 1 71 ? 9.916 1.607 10.421 1.00 67.81 71 ALA A CA 1
ATOM 537 C C . ALA A 1 71 ? 9.581 0.912 9.088 1.00 67.81 71 ALA A C 1
ATOM 539 O O . ALA A 1 71 ? 9.536 1.542 8.035 1.00 67.81 71 ALA A O 1
ATOM 540 N N . LYS A 1 72 ? 9.238 -0.381 9.160 1.00 76.00 72 LYS A N 1
ATOM 541 C CA . LYS A 1 72 ? 8.764 -1.206 8.033 1.00 76.00 72 LYS A CA 1
ATOM 542 C C . LYS A 1 72 ? 7.561 -0.609 7.324 1.00 76.00 72 LYS A C 1
ATOM 544 O O . LYS A 1 72 ? 7.448 -0.629 6.104 1.00 76.00 72 LYS A O 1
ATOM 549 N N . THR A 1 73 ? 6.627 -0.155 8.148 1.00 75.75 73 THR A N 1
ATOM 550 C CA . THR A 1 73 ? 5.329 0.327 7.711 1.00 75.75 73 THR A CA 1
ATOM 551 C C . THR A 1 73 ? 5.453 1.740 7.169 1.00 75.75 73 THR A C 1
ATOM 553 O O . THR A 1 73 ? 4.880 2.004 6.120 1.00 75.75 73 THR A O 1
ATOM 556 N N . ALA A 1 74 ? 6.234 2.599 7.832 1.00 79.38 74 ALA A N 1
ATOM 557 C CA . ALA A 1 74 ? 6.464 3.969 7.382 1.00 79.38 74 ALA A CA 1
ATOM 558 C C . ALA A 1 74 ? 7.070 4.005 5.971 1.00 79.38 74 ALA A C 1
ATOM 560 O O . ALA A 1 74 ? 6.480 4.591 5.077 1.00 79.38 74 ALA A O 1
ATOM 561 N N . ILE A 1 75 ? 8.141 3.240 5.727 1.00 81.06 75 ILE A N 1
ATOM 562 C CA . ILE A 1 75 ? 8.803 3.192 4.410 1.00 81.06 75 ILE A CA 1
ATOM 563 C C . ILE A 1 75 ? 7.849 2.707 3.307 1.00 81.06 75 ILE A C 1
ATOM 565 O O . ILE A 1 75 ? 7.870 3.217 2.189 1.00 81.06 75 ILE A O 1
ATOM 569 N N . ALA A 1 76 ? 7.009 1.710 3.605 1.00 80.50 76 ALA A N 1
ATOM 570 C CA . ALA A 1 76 ? 6.034 1.204 2.642 1.00 80.50 76 ALA A CA 1
ATOM 571 C C . ALA A 1 76 ? 4.955 2.248 2.310 1.00 80.50 76 ALA A C 1
ATOM 573 O O . ALA A 1 76 ? 4.555 2.355 1.154 1.00 80.50 76 ALA A O 1
ATOM 574 N N . ILE A 1 77 ? 4.502 3.011 3.309 1.00 82.56 77 ILE A N 1
ATOM 575 C CA . ILE A 1 77 ? 3.527 4.091 3.128 1.00 82.56 77 ILE A CA 1
ATOM 576 C C . ILE A 1 77 ? 4.158 5.249 2.345 1.00 82.56 77 ILE A C 1
ATOM 578 O O . ILE A 1 77 ? 3.577 5.691 1.358 1.00 82.56 77 ILE A O 1
ATOM 582 N N . ASP A 1 78 ? 5.374 5.667 2.700 1.00 82.75 78 ASP A N 1
ATOM 583 C CA . ASP A 1 78 ? 6.106 6.735 2.008 1.00 82.75 78 ASP A CA 1
ATOM 584 C C . ASP A 1 78 ? 6.319 6.406 0.528 1.00 82.75 78 ASP A C 1
ATOM 586 O O . ASP A 1 78 ? 6.105 7.249 -0.343 1.00 82.75 78 ASP A O 1
ATOM 590 N N . CYS A 1 79 ? 6.656 5.148 0.230 1.00 81.94 79 CYS A N 1
ATOM 591 C CA . CYS A 1 79 ? 6.786 4.654 -1.137 1.00 81.94 79 CYS A CA 1
ATOM 592 C C . CYS A 1 79 ? 5.470 4.783 -1.928 1.00 81.94 79 CYS A C 1
ATOM 594 O O . CYS A 1 79 ? 5.483 5.129 -3.106 1.00 81.94 79 CYS A O 1
ATOM 596 N N . ILE A 1 80 ? 4.320 4.551 -1.288 1.00 83.56 80 ILE A N 1
ATOM 597 C CA . ILE A 1 80 ? 3.006 4.672 -1.938 1.00 83.56 80 ILE A CA 1
ATOM 598 C C . ILE A 1 80 ? 2.638 6.131 -2.183 1.00 83.56 80 ILE A C 1
ATOM 600 O O . ILE A 1 80 ? 2.179 6.478 -3.272 1.00 83.56 80 ILE A O 1
ATOM 604 N N . ILE A 1 81 ? 2.865 6.992 -1.194 1.00 83.12 81 ILE A N 1
ATOM 605 C CA . ILE A 1 81 ? 2.564 8.423 -1.293 1.00 83.12 81 ILE A CA 1
ATOM 606 C C . ILE A 1 81 ? 3.442 9.083 -2.359 1.00 83.12 81 ILE A C 1
ATOM 608 O O . ILE A 1 81 ? 2.959 9.888 -3.157 1.00 83.12 81 ILE A O 1
ATOM 612 N N . ASN A 1 82 ? 4.725 8.725 -2.409 1.00 84.31 82 ASN A N 1
ATOM 613 C CA . ASN A 1 82 ? 5.646 9.224 -3.419 1.00 84.31 82 ASN A CA 1
ATOM 614 C C . ASN A 1 82 ? 5.182 8.845 -4.834 1.00 84.31 82 ASN A C 1
ATOM 616 O O . ASN A 1 82 ? 5.230 9.673 -5.739 1.00 84.31 82 ASN A O 1
ATOM 620 N N . GLN A 1 83 ? 4.638 7.639 -5.002 1.00 81.31 83 GLN A N 1
ATOM 621 C CA . GLN A 1 83 ? 4.223 7.112 -6.303 1.00 81.31 83 GLN A CA 1
ATOM 622 C C . GLN A 1 83 ? 2.986 7.807 -6.844 1.00 81.31 83 GLN A C 1
ATOM 624 O O . GLN A 1 83 ? 2.885 8.010 -8.052 1.00 81.31 83 GLN A O 1
ATOM 629 N N . LYS A 1 84 ? 2.099 8.263 -5.956 1.00 78.31 84 LYS A N 1
ATOM 630 C CA . LYS A 1 84 ? 0.963 9.104 -6.333 1.00 78.31 84 LYS A CA 1
ATOM 631 C C . LYS A 1 84 ? 1.415 10.353 -7.101 1.00 78.31 84 LYS A C 1
ATOM 633 O O . LYS A 1 84 ? 0.871 10.640 -8.158 1.00 78.31 84 LYS A O 1
ATOM 638 N N . ARG A 1 85 ? 2.479 11.027 -6.641 1.00 76.00 85 ARG A N 1
ATOM 639 C CA . ARG A 1 85 ? 3.024 12.228 -7.307 1.00 76.00 85 ARG A CA 1
ATOM 640 C C . ARG A 1 85 ? 3.528 11.951 -8.724 1.00 76.00 85 ARG A C 1
ATOM 642 O O . ARG A 1 85 ? 3.472 12.836 -9.569 1.00 76.00 85 ARG A O 1
ATOM 649 N N . PHE A 1 86 ? 4.041 10.746 -8.975 1.00 72.94 86 PHE A N 1
ATOM 650 C CA . PHE A 1 86 ? 4.511 10.345 -10.302 1.00 72.94 86 PHE A CA 1
ATOM 651 C C . PHE A 1 86 ? 3.363 9.906 -11.214 1.00 72.94 86 PHE A C 1
ATOM 653 O O . PHE A 1 86 ? 3.408 10.215 -12.400 1.00 72.94 86 PHE A O 1
ATOM 660 N N . ASN A 1 87 ? 2.331 9.252 -10.672 1.00 75.31 87 ASN A N 1
ATOM 661 C CA . ASN A 1 87 ? 1.128 8.897 -11.430 1.00 75.31 87 ASN A CA 1
ATOM 662 C C . ASN A 1 87 ? 0.332 10.145 -11.857 1.00 75.31 87 ASN A C 1
ATOM 664 O O . ASN A 1 87 ? -0.187 10.167 -12.965 1.00 75.31 87 ASN A O 1
ATOM 668 N N . ASP A 1 88 ? 0.290 11.199 -11.031 1.00 70.25 88 ASP A N 1
ATOM 669 C CA . ASP A 1 88 ? -0.397 12.461 -11.362 1.00 70.25 88 ASP A CA 1
ATOM 670 C C . ASP A 1 88 ? 0.322 13.269 -12.471 1.00 70.25 88 ASP A C 1
ATOM 672 O O . ASP A 1 88 ? -0.279 14.138 -13.100 1.00 70.25 88 ASP A O 1
A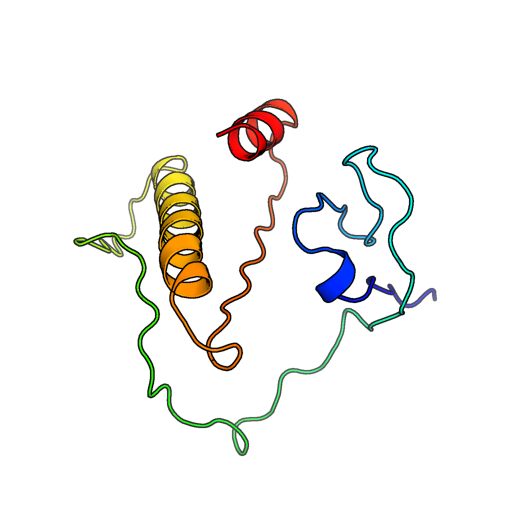TOM 676 N N . ALA A 1 89 ? 1.612 13.001 -12.709 1.00 67.06 89 ALA A N 1
ATOM 677 C CA . ALA A 1 89 ? 2.470 13.762 -13.622 1.00 67.06 89 ALA A CA 1
ATOM 678 C C . ALA A 1 89 ? 2.817 13.031 -14.938 1.00 67.06 89 ALA A C 1
ATOM 680 O O . ALA A 1 89 ? 3.487 13.623 -15.787 1.00 67.06 89 ALA A O 1
ATOM 681 N N . ALA A 1 90 ? 2.425 11.763 -15.115 1.00 57.69 90 ALA A N 1
ATOM 682 C CA . ALA A 1 90 ? 2.908 10.900 -16.199 1.00 57.69 90 ALA A CA 1
ATOM 683 C C . ALA A 1 90 ? 1.798 10.318 -17.097 1.00 57.69 90 ALA A C 1
ATOM 685 O O . ALA A 1 90 ? 0.666 10.116 -16.670 1.00 57.69 90 ALA A O 1
ATOM 686 N N . ASP A 1 91 ? 2.176 9.994 -18.342 1.00 54.31 91 ASP A N 1
ATOM 687 C CA . ASP A 1 91 ? 1.404 9.206 -19.314 1.00 54.31 91 ASP A CA 1
ATOM 688 C C . ASP A 1 91 ? 0.895 7.869 -18.735 1.00 54.31 91 ASP A C 1
ATOM 690 O O . ASP A 1 91 ? 1.622 7.170 -18.023 1.00 54.31 91 ASP A O 1
ATOM 694 N N . GLU A 1 92 ? -0.298 7.436 -19.169 1.00 56.97 92 GLU A N 1
ATOM 695 C CA . GLU A 1 92 ? -0.996 6.198 -18.750 1.00 56.97 92 GLU A CA 1
ATOM 696 C C . GLU A 1 92 ? -0.131 4.915 -18.799 1.00 56.97 92 GLU A C 1
ATOM 698 O O . GLU A 1 92 ? -0.428 3.922 -18.138 1.00 56.97 92 GLU A O 1
ATOM 703 N N . LYS A 1 93 ? 0.969 4.911 -19.566 1.00 52.94 93 LYS A N 1
ATOM 704 C CA . LYS A 1 93 ? 1.877 3.760 -19.722 1.00 52.94 93 LYS A CA 1
ATOM 705 C C . LYS A 1 93 ? 2.749 3.449 -18.501 1.00 52.94 93 LYS A C 1
ATOM 707 O O . LYS A 1 93 ? 3.313 2.357 -18.461 1.00 52.94 93 LYS A O 1
ATOM 712 N N . LYS A 1 94 ? 2.897 4.369 -17.541 1.00 57.38 94 LYS A N 1
ATOM 713 C CA . LYS A 1 94 ? 3.737 4.180 -16.339 1.00 57.38 94 LYS A CA 1
ATOM 714 C C . LYS A 1 94 ? 2.949 4.242 -15.033 1.00 57.38 94 LYS A C 1
ATOM 716 O O . LYS A 1 94 ? 3.541 4.480 -13.983 1.00 57.38 94 LYS A O 1
ATOM 721 N N . GLU A 1 95 ? 1.637 4.021 -15.083 1.00 62.62 95 GLU A N 1
ATOM 722 C CA . GLU A 1 95 ? 0.825 3.975 -13.871 1.00 62.62 95 GLU A CA 1
ATOM 723 C C . GLU A 1 95 ? 1.266 2.795 -12.993 1.00 62.62 95 GLU A C 1
ATOM 725 O O . GLU A 1 95 ? 1.095 1.622 -13.336 1.00 62.62 95 GLU A O 1
ATOM 730 N N . VAL A 1 96 ? 1.864 3.109 -11.843 1.00 66.62 96 VAL A N 1
ATOM 731 C CA . VAL A 1 96 ? 2.240 2.102 -10.853 1.00 66.62 96 VAL A CA 1
ATOM 732 C C . VAL A 1 96 ? 1.101 1.972 -9.857 1.00 66.62 96 VAL A C 1
ATOM 734 O O . VAL A 1 96 ? 0.790 2.902 -9.113 1.00 66.62 96 VAL A O 1
ATOM 737 N N . VAL A 1 97 ? 0.495 0.789 -9.822 1.00 71.19 97 VAL A N 1
ATOM 738 C CA . VAL A 1 97 ? -0.581 0.454 -8.888 1.00 71.19 97 VAL A CA 1
ATOM 739 C C . VAL A 1 97 ? 0.010 -0.357 -7.746 1.00 71.19 97 VAL A C 1
ATOM 741 O O . VAL A 1 97 ? 0.588 -1.424 -7.955 1.00 71.19 97 VAL A O 1
ATOM 744 N N . LEU A 1 98 ? -0.135 0.149 -6.523 1.00 69.75 98 LEU A N 1
ATOM 745 C CA . LEU A 1 98 ? 0.396 -0.491 -5.323 1.00 69.75 98 LEU A CA 1
ATOM 746 C C . LEU A 1 98 ? -0.735 -1.082 -4.486 1.00 69.75 98 LEU A C 1
ATOM 748 O O . LEU A 1 98 ? -1.715 -0.412 -4.170 1.00 69.75 98 LEU A O 1
ATOM 752 N N . TYR A 1 99 ? -0.569 -2.348 -4.100 1.00 73.81 99 TYR A N 1
ATOM 753 C CA . TYR A 1 99 ? -1.477 -3.055 -3.204 1.00 73.81 99 TYR A CA 1
ATOM 754 C C . TYR A 1 99 ? -0.808 -3.287 -1.849 1.00 73.81 99 TYR A C 1
ATOM 756 O O . TYR A 1 99 ? 0.241 -3.928 -1.759 1.00 73.81 99 TYR A O 1
ATOM 764 N N . LEU A 1 100 ? -1.440 -2.802 -0.778 1.00 76.25 100 LEU A N 1
ATOM 765 C CA . LEU A 1 100 ? -1.016 -3.074 0.591 1.00 76.25 100 LEU A CA 1
ATOM 766 C C . LEU A 1 100 ? -1.848 -4.191 1.204 1.00 76.25 100 LEU A C 1
ATOM 768 O O . LEU A 1 100 ? -3.036 -4.027 1.474 1.00 76.25 100 LEU A O 1
ATOM 772 N N . ARG A 1 101 ? -1.184 -5.299 1.540 1.00 79.81 101 ARG A N 1
ATOM 773 C CA . ARG A 1 101 ? -1.775 -6.352 2.365 1.00 79.81 101 ARG A CA 1
ATOM 774 C C . ARG A 1 101 ? -1.360 -6.184 3.819 1.00 79.81 101 ARG A C 1
ATOM 776 O O . ARG A 1 101 ? -0.174 -6.096 4.132 1.00 79.81 101 ARG A O 1
ATOM 783 N N . ARG A 1 102 ? -2.332 -6.220 4.729 1.00 75.31 102 ARG A N 1
ATOM 784 C CA . ARG A 1 102 ? -2.090 -6.282 6.176 1.00 75.31 102 ARG A CA 1
ATOM 785 C C . ARG A 1 102 ? -2.578 -7.617 6.716 1.00 75.31 102 ARG A C 1
ATOM 787 O O . ARG A 1 102 ? -3.684 -8.046 6.412 1.00 75.31 102 ARG A O 1
ATOM 794 N N . TYR A 1 103 ? -1.760 -8.259 7.543 1.00 78.69 103 TYR A N 1
ATOM 795 C CA . TYR A 1 103 ? -2.135 -9.478 8.253 1.00 78.69 103 TYR A CA 1
ATOM 796 C C . TYR A 1 103 ? -2.109 -9.215 9.760 1.00 78.69 103 TYR A C 1
ATOM 798 O O . TYR A 1 103 ? -1.131 -8.671 10.272 1.00 78.69 103 TYR A O 1
ATOM 806 N N . ARG A 1 104 ? -3.195 -9.585 10.456 1.00 74.12 104 ARG A N 1
ATOM 807 C CA . ARG A 1 104 ? -3.347 -9.490 11.925 1.00 74.12 104 ARG A CA 1
ATOM 808 C C . ARG A 1 104 ? -3.116 -8.095 12.533 1.00 74.12 104 ARG A C 1
ATOM 810 O O . ARG A 1 104 ? -2.656 -7.984 13.664 1.00 74.12 104 ARG A O 1
ATOM 817 N N . GLN A 1 105 ? -3.438 -7.028 11.807 1.00 80.69 105 GLN A N 1
ATOM 818 C CA . GLN A 1 105 ? -3.392 -5.669 12.356 1.00 80.69 105 GLN A CA 1
ATOM 819 C C . GLN A 1 105 ? -4.719 -5.286 13.013 1.00 80.69 105 GLN A C 1
ATOM 821 O O . GLN A 1 105 ? -5.784 -5.757 12.606 1.00 80.69 105 GLN A O 1
ATOM 826 N N . LYS A 1 106 ? -4.658 -4.416 14.028 1.00 82.62 106 LYS A N 1
ATOM 827 C CA . LYS A 1 106 ? -5.862 -3.835 14.636 1.00 82.62 106 LYS A CA 1
ATOM 828 C C . LYS A 1 106 ? -6.594 -2.983 13.596 1.00 82.62 106 LYS A C 1
ATOM 830 O O . LYS A 1 106 ? -5.959 -2.237 12.852 1.00 82.62 106 LYS A O 1
ATOM 835 N N . ARG A 1 107 ? -7.932 -3.042 13.590 1.00 76.06 107 ARG A N 1
ATOM 836 C CA . ARG A 1 107 ? -8.769 -2.221 12.692 1.00 76.06 107 ARG A CA 1
ATOM 837 C C . ARG A 1 107 ? -8.493 -0.721 12.848 1.00 76.06 107 ARG A C 1
ATOM 839 O O . ARG A 1 107 ? -8.482 -0.013 11.852 1.00 76.06 107 ARG A O 1
ATOM 846 N N . SER A 1 108 ? -8.200 -0.259 14.066 1.00 80.25 108 SER A N 1
ATOM 847 C CA . SER A 1 108 ? -7.862 1.144 14.341 1.00 80.25 108 SER A CA 1
ATOM 848 C C . SER A 1 108 ? -6.598 1.609 13.612 1.00 80.25 108 SER A C 1
ATOM 850 O O . SER A 1 108 ? -6.589 2.696 13.051 1.00 80.25 108 SER A O 1
ATOM 852 N N . THR A 1 109 ? -5.560 0.773 13.550 1.00 79.38 109 THR A N 1
ATOM 853 C CA . THR A 1 109 ? -4.313 1.087 12.833 1.00 79.38 109 THR A CA 1
ATOM 854 C C . THR A 1 109 ? -4.530 1.145 11.322 1.00 79.38 109 THR A C 1
ATOM 856 O O . THR A 1 109 ? -3.918 1.958 10.642 1.00 79.38 109 THR A O 1
ATOM 859 N N . VAL A 1 110 ? -5.421 0.305 10.784 1.00 78.75 110 VAL A N 1
ATOM 860 C CA . VAL A 1 110 ? -5.790 0.351 9.359 1.00 78.75 110 VAL A CA 1
ATOM 861 C C . VAL A 1 110 ? -6.574 1.625 9.041 1.00 78.75 110 VAL A C 1
ATOM 863 O O . VAL A 1 110 ? -6.304 2.258 8.029 1.00 78.75 110 VAL A O 1
ATOM 866 N N . ALA A 1 111 ? -7.498 2.024 9.918 1.00 77.38 111 ALA A N 1
ATOM 867 C CA . ALA A 1 111 ? -8.274 3.250 9.753 1.00 77.38 111 ALA A CA 1
ATOM 868 C C . ALA A 1 111 ? -7.408 4.519 9.819 1.00 77.38 111 ALA A C 1
ATOM 870 O O . ALA A 1 111 ? -7.663 5.448 9.066 1.00 77.38 111 ALA A O 1
ATOM 871 N N . GLN A 1 112 ? -6.377 4.549 10.672 1.00 80.38 112 GLN A N 1
ATOM 872 C CA . GLN A 1 112 ? -5.426 5.669 10.734 1.00 80.38 112 GLN A CA 1
ATOM 873 C C . GLN A 1 112 ? -4.726 5.883 9.388 1.00 80.38 112 GLN A C 1
ATOM 875 O O . GLN A 1 112 ? -4.818 6.962 8.827 1.00 80.38 112 GLN A O 1
ATOM 880 N N . ILE A 1 113 ? -4.171 4.819 8.804 1.00 78.06 113 ILE A N 1
ATOM 881 C CA . ILE A 1 113 ? -3.452 4.887 7.519 1.00 78.06 113 ILE A CA 1
ATOM 882 C C . ILE A 1 113 ? -4.368 5.291 6.350 1.00 78.06 113 ILE A C 1
ATOM 884 O O . ILE A 1 113 ? -3.896 5.802 5.345 1.00 78.06 113 ILE A O 1
ATOM 888 N N . LEU A 1 114 ? -5.672 5.016 6.442 1.00 75.00 114 LEU A N 1
ATOM 889 C CA . LEU A 1 114 ? -6.639 5.415 5.414 1.00 75.00 114 LEU A CA 1
ATOM 890 C C . LEU A 1 114 ? -7.022 6.896 5.487 1.00 75.00 114 LEU A C 1
ATOM 892 O O . LEU A 1 114 ? -7.512 7.428 4.494 1.00 75.00 114 LEU A O 1
ATOM 896 N N . ASN A 1 115 ? -6.871 7.510 6.661 1.00 72.06 115 ASN A N 1
ATOM 897 C CA . ASN A 1 115 ? -7.246 8.897 6.921 1.00 72.06 115 ASN A CA 1
ATOM 898 C C . ASN A 1 115 ? -6.048 9.862 6.870 1.00 72.06 115 ASN A C 1
ATOM 900 O O . ASN A 1 115 ? -6.277 11.070 6.904 1.00 72.06 115 ASN A O 1
ATOM 904 N N . ASP A 1 116 ? -4.822 9.332 6.817 1.00 59.12 116 ASP A N 1
ATOM 905 C CA . ASP A 1 116 ? -3.572 10.070 6.585 1.00 59.12 116 ASP A CA 1
ATOM 906 C C . ASP A 1 116 ? -3.398 10.422 5.092 1.00 59.12 116 ASP A C 1
ATOM 908 O O . ASP A 1 116 ? -2.966 11.561 4.798 1.00 59.12 116 ASP A O 1
#

Sequence (116 aa):
MSELCLCCWRSLLGRVVDALGNPIDGKGSGYHQAFRVEVKAPGIIPRIGVREPMLTGVKALTLGTNWTWTAKTAIAIDCIINQKRFNDAADEKKEVVLYLRRYRQKRSTVAQILND

InterPro domains:
  IPR005294 ATP synthase, F1 complex, alpha subunit [PTHR48082] (11-114)
  IPR027417 P-loop containing nucleoside triphosphate hydrolase [G3DSA:3.40.50.300] (8-116)
  IPR027417 P-loop containing nucleoside triphosphate hydrolase [SSF52540] (10-115)

Foldseek 3Di:
DDFQFAADVVQCVLFDADPSNATPRPPDGTDGDGDGPDDDDDDPVPDDDDPDDQDQVDPDPPPDPDDDPVVVVVSLLSSVVVLVVVCVVDDPVPNDDDDDDDDPDDPVVVVVSSVD